Protein AF-A0A2G2JJN9-F1 (afdb_monomer)

Sequence (86 aa):
MPILHQVMASEPHLLKQLSQVISSEDSVIFLGDGCYQLSRWPLANSTFTITEDLAMRGLENTAAKSITSQDWVNMTLSHTSVMTWK

Foldseek 3Di:
DEEEEEEAAQDQVLLVVCVVPDDPRYAYEYEANSVNCQVVHPDEPRYEYEPVNCVVVVHDDDRYHHDHPVVVVVVCVPGPYYHYDD

pLDDT: mean 91.71, std 6.75, range [65.44, 97.38]

Nearest PDB structures (foldseek):
  3lm8-assembly1_A  TM=4.146E-01  e=5.915E-02  Bacillus subtilis
  4g65-assembly1_B  TM=3.337E-01  e=1.261E+00  Vibrio vulnificus CMCP6
  8grw-assembly1_B  TM=4.572E-01  e=4.513E+00  Spiroplasma melliferum KC3
  1rlu-assembly1_B  TM=3.914E-01  e=5.464E+00  Mycobacterium tuberculosis
  6ym1-assembly1_B  TM=3.340E-01  e=7.514E+00  Mycobacterium tuberculosis CDC1551

Mean predicted aligned error: 3.31 Å

Structure (mmCIF, N/CA/C/O backbone):
data_AF-A0A2G2JJN9-F1
#
_entry.id   AF-A0A2G2JJN9-F1
#
loop_
_atom_site.group_PDB
_atom_site.id
_atom_site.type_symbol
_atom_site.label_atom_id
_atom_site.label_alt_id
_atom_site.label_comp_id
_atom_site.label_asym_id
_atom_site.label_entity_id
_atom_site.label_seq_id
_atom_site.pdbx_PDB_ins_code
_atom_site.Cartn_x
_atom_site.Cartn_y
_atom_site.Cartn_z
_atom_site.occupancy
_atom_site.B_iso_or_equiv
_atom_site.auth_seq_id
_atom_site.auth_comp_id
_atom_site.auth_asym_id
_atom_site.auth_atom_id
_atom_site.pdbx_PDB_model_num
ATOM 1 N N . MET A 1 1 ? -11.505 4.299 13.974 1.00 78.25 1 MET A N 1
ATOM 2 C CA . MET A 1 1 ? -10.285 5.151 14.040 1.00 78.25 1 MET A CA 1
ATOM 3 C C . MET A 1 1 ? -9.311 4.550 13.050 1.00 78.25 1 MET A C 1
ATOM 5 O O . MET A 1 1 ? -8.807 3.472 13.340 1.00 78.25 1 MET A O 1
ATOM 9 N N . PRO A 1 2 ? -9.125 5.176 11.882 1.00 91.69 2 PRO A N 1
ATOM 10 C CA . PRO A 1 2 ? -8.513 4.516 10.737 1.00 91.69 2 PRO A CA 1
ATOM 11 C C . PRO A 1 2 ? -7.010 4.302 10.946 1.00 91.69 2 PRO A C 1
ATOM 13 O O . PRO A 1 2 ? -6.293 5.213 11.379 1.00 91.69 2 PRO A O 1
ATOM 16 N N . ILE A 1 3 ? -6.538 3.100 10.628 1.00 96.62 3 ILE A N 1
ATOM 17 C CA . ILE A 1 3 ? -5.134 2.685 10.650 1.00 96.62 3 ILE A CA 1
ATOM 18 C C . ILE A 1 3 ? -4.583 2.701 9.223 1.00 96.62 3 ILE A C 1
ATOM 20 O O . ILE A 1 3 ? -5.230 2.246 8.280 1.00 96.62 3 ILE A O 1
ATOM 24 N N . LEU A 1 4 ? -3.365 3.216 9.056 1.00 97.38 4 LEU A N 1
ATOM 25 C CA . LEU A 1 4 ? -2.605 3.060 7.820 1.00 97.38 4 LEU A CA 1
ATOM 26 C C . LEU A 1 4 ? -1.689 1.837 7.927 1.00 97.38 4 LEU A C 1
ATOM 28 O O . LEU A 1 4 ? -0.680 1.870 8.635 1.00 97.38 4 LEU A O 1
ATOM 32 N N . HIS A 1 5 ? -2.003 0.773 7.197 1.00 96.88 5 HIS A N 1
ATOM 33 C CA . HIS A 1 5 ? -1.158 -0.411 7.085 1.00 96.88 5 HIS A CA 1
ATOM 34 C C . HIS A 1 5 ? -0.128 -0.234 5.967 1.00 96.88 5 HIS A C 1
ATOM 36 O O . HIS A 1 5 ? -0.482 -0.070 4.804 1.00 96.88 5 HIS A O 1
ATOM 42 N N . GLN A 1 6 ? 1.154 -0.299 6.305 1.00 97.06 6 GLN A N 1
ATOM 43 C CA . GLN A 1 6 ? 2.268 -0.210 5.365 1.00 97.06 6 GLN A CA 1
ATOM 44 C C . GLN A 1 6 ? 2.836 -1.603 5.123 1.00 97.06 6 GLN A C 1
ATOM 46 O O . GLN A 1 6 ? 3.464 -2.174 6.014 1.00 97.06 6 GLN A O 1
ATOM 51 N N . VAL A 1 7 ? 2.627 -2.154 3.934 1.00 96.00 7 VAL A N 1
ATOM 52 C CA . VAL A 1 7 ? 3.208 -3.439 3.538 1.00 96.00 7 VAL A CA 1
ATOM 53 C C . VAL A 1 7 ? 4.510 -3.157 2.805 1.00 96.00 7 VAL A C 1
ATOM 55 O O . VAL A 1 7 ? 4.488 -2.605 1.706 1.00 96.00 7 VAL A O 1
ATOM 58 N N . MET A 1 8 ? 5.637 -3.492 3.433 1.00 95.19 8 MET A N 1
ATOM 59 C CA . MET A 1 8 ? 6.973 -3.204 2.892 1.00 95.19 8 MET A CA 1
ATOM 60 C C . MET A 1 8 ? 7.671 -4.428 2.302 1.00 95.19 8 MET A C 1
ATOM 62 O O . MET A 1 8 ? 8.659 -4.275 1.584 1.00 95.19 8 MET A O 1
ATOM 66 N N . ALA A 1 9 ? 7.181 -5.623 2.620 1.00 92.25 9 ALA A N 1
ATOM 67 C CA . ALA A 1 9 ? 7.865 -6.869 2.333 1.00 92.25 9 ALA A CA 1
ATOM 68 C C . ALA A 1 9 ? 7.040 -7.782 1.415 1.00 92.25 9 ALA A C 1
ATOM 70 O O . ALA A 1 9 ? 5.830 -7.605 1.233 1.00 92.25 9 ALA A O 1
ATOM 71 N N . SER A 1 10 ? 7.729 -8.717 0.763 1.00 90.81 10 SER A N 1
ATOM 72 C CA . SER A 1 10 ? 7.181 -9.521 -0.336 1.00 90.81 10 SER A CA 1
ATOM 73 C C . SER A 1 10 ? 6.721 -10.912 0.111 1.00 90.81 10 SER A C 1
ATOM 75 O O . SER A 1 10 ? 6.509 -11.799 -0.718 1.00 90.81 10 SER A O 1
ATOM 77 N N . GLU A 1 11 ? 6.523 -11.127 1.409 1.00 91.75 11 GLU A N 1
ATOM 78 C CA . GLU A 1 11 ? 6.108 -12.402 1.971 1.00 91.75 11 GLU A CA 1
ATOM 79 C C . GLU A 1 11 ? 4.576 -12.557 1.932 1.00 91.75 11 GLU A C 1
ATOM 81 O O . GLU A 1 11 ? 3.842 -11.815 2.588 1.00 91.75 11 GLU A O 1
ATOM 86 N N . PRO A 1 12 ? 4.042 -13.586 1.249 1.00 87.56 12 PRO A N 1
ATOM 87 C CA . PRO A 1 12 ? 2.593 -13.731 1.067 1.00 87.56 12 PRO A CA 1
ATOM 88 C C . PRO A 1 12 ? 1.802 -13.962 2.362 1.00 87.56 12 PRO A C 1
ATOM 90 O O . PRO A 1 12 ? 0.600 -13.706 2.413 1.00 87.56 12 PRO A O 1
ATOM 93 N N . HIS A 1 13 ? 2.449 -14.476 3.413 1.00 89.44 13 HIS A N 1
ATOM 94 C CA . HIS A 1 13 ? 1.782 -14.751 4.686 1.00 89.44 13 HIS A CA 1
ATOM 95 C C 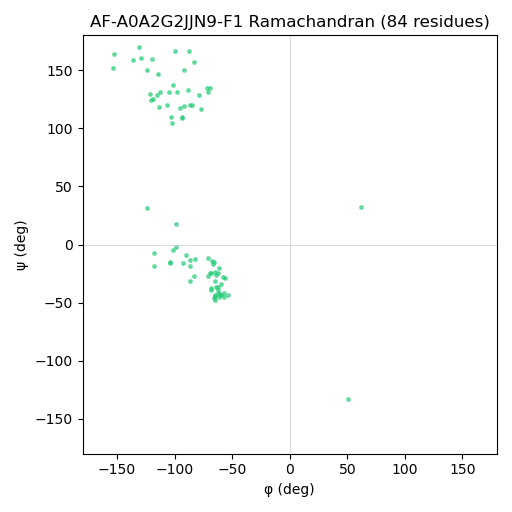. HIS A 1 13 ? 1.363 -13.466 5.419 1.00 89.44 13 HIS A C 1
ATOM 97 O O . HIS A 1 13 ? 0.384 -13.502 6.167 1.00 89.44 13 HIS A O 1
ATOM 103 N N . LEU A 1 14 ? 2.034 -12.336 5.153 1.00 90.69 14 LEU A N 1
ATOM 104 C CA . LEU A 1 14 ? 1.688 -11.030 5.717 1.00 90.69 14 LEU A CA 1
ATOM 105 C C . LEU A 1 14 ? 0.292 -10.586 5.274 1.00 90.69 14 LEU A C 1
ATOM 107 O O . LEU A 1 14 ? -0.486 -10.103 6.091 1.00 90.69 14 LEU A O 1
ATOM 111 N N . LEU A 1 15 ? -0.084 -10.840 4.014 1.00 91.44 15 LEU A N 1
ATOM 112 C CA . LEU A 1 15 ? -1.425 -10.511 3.515 1.00 91.44 15 LEU A CA 1
ATOM 113 C C . LEU A 1 15 ? -2.520 -11.280 4.251 1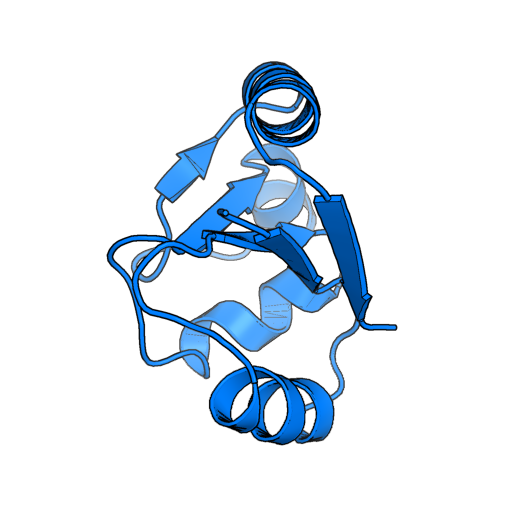.00 91.44 15 LEU A C 1
ATOM 115 O O . LEU A 1 15 ? -3.589 -10.734 4.520 1.00 91.44 15 LEU A O 1
ATOM 119 N N . LYS A 1 16 ? -2.256 -12.543 4.610 1.00 90.44 16 LYS A N 1
ATOM 120 C CA . LYS A 1 16 ? -3.206 -13.354 5.376 1.00 90.44 16 LYS A CA 1
ATOM 121 C C . LYS A 1 16 ? -3.416 -12.766 6.770 1.00 90.44 16 LYS A C 1
ATOM 123 O O . LYS A 1 16 ? -4.557 -12.654 7.202 1.00 90.44 16 LYS A O 1
ATOM 128 N N . GLN A 1 17 ? -2.346 -12.363 7.450 1.00 91.75 17 GLN A N 1
ATOM 129 C CA . GLN A 1 17 ? -2.442 -11.732 8.769 1.00 91.75 17 GLN A CA 1
ATOM 130 C C . GLN A 1 17 ? -3.144 -10.373 8.692 1.00 91.75 17 GLN A C 1
ATOM 132 O O . GLN A 1 17 ? -4.075 -10.127 9.454 1.00 91.75 17 GLN A O 1
ATOM 137 N N . LEU A 1 18 ? -2.773 -9.534 7.721 1.00 92.81 18 LEU A N 1
ATOM 138 C CA . LEU A 1 18 ? -3.416 -8.244 7.480 1.00 92.81 18 LEU A CA 1
ATOM 139 C C . LEU A 1 18 ? -4.921 -8.407 7.219 1.00 92.81 18 LEU A C 1
ATOM 141 O O . LEU A 1 18 ? -5.727 -7.716 7.835 1.00 92.81 18 LEU A O 1
ATOM 145 N N . SER A 1 19 ? -5.321 -9.375 6.389 1.00 90.94 19 SER A N 1
ATOM 146 C CA . SER A 1 19 ? -6.739 -9.629 6.085 1.00 90.94 19 SER A CA 1
ATOM 147 C C . SER A 1 19 ? -7.591 -10.011 7.304 1.00 90.94 19 SER A C 1
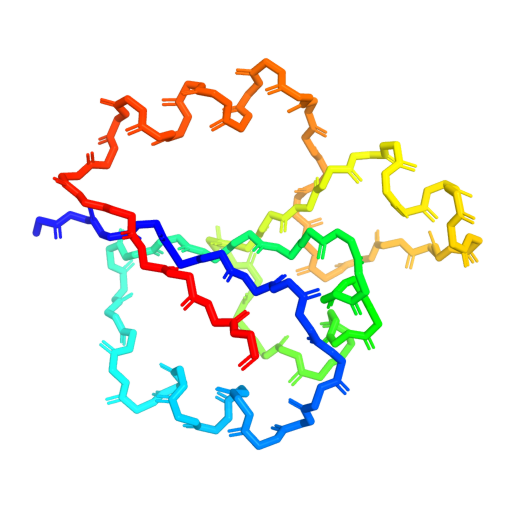ATOM 149 O O . SER A 1 19 ? -8.809 -9.880 7.253 1.00 90.94 19 SER A O 1
ATOM 151 N N . GLN A 1 20 ? -6.971 -10.481 8.392 1.00 90.94 20 GLN A N 1
ATOM 152 C CA . GLN A 1 20 ? -7.666 -10.856 9.628 1.00 90.94 20 GLN A CA 1
ATOM 153 C C . GLN A 1 20 ? -7.878 -9.683 10.589 1.00 90.94 20 GLN A C 1
ATOM 155 O O . GLN A 1 20 ? -8.700 -9.800 11.495 1.00 90.94 20 GLN A O 1
ATOM 160 N N . VAL A 1 21 ? -7.128 -8.590 10.430 1.00 91.62 21 VAL A N 1
ATOM 161 C CA . VAL A 1 21 ? -7.137 -7.458 11.372 1.00 91.62 21 VAL A CA 1
ATOM 162 C C . VAL A 1 21 ? -7.617 -6.154 10.745 1.00 91.62 21 VAL A C 1
ATOM 164 O O . VAL A 1 21 ? -7.986 -5.244 11.479 1.00 91.62 21 VAL A O 1
ATOM 167 N N . ILE A 1 22 ? -7.611 -6.061 9.413 1.00 92.31 22 ILE A N 1
ATOM 168 C CA . ILE A 1 22 ? -8.012 -4.855 8.693 1.00 92.31 22 ILE A CA 1
ATOM 169 C C . ILE A 1 22 ? -9.519 -4.599 8.817 1.00 92.31 22 ILE A C 1
ATOM 171 O O . ILE A 1 22 ? -10.340 -5.503 8.636 1.00 92.31 22 ILE A O 1
ATOM 175 N N . SER A 1 23 ? -9.890 -3.353 9.094 1.00 91.69 23 SER A N 1
ATOM 176 C CA . SER A 1 23 ? -11.268 -2.868 9.067 1.00 91.69 23 SER A CA 1
ATOM 177 C C . SER A 1 23 ? -11.581 -2.124 7.765 1.00 91.69 23 SER A C 1
ATOM 179 O O . SER A 1 23 ? -10.698 -1.734 7.006 1.00 91.69 23 SER A O 1
ATOM 181 N N . SER A 1 24 ? -12.865 -1.876 7.506 1.00 90.25 24 SER A N 1
ATOM 182 C CA . SER A 1 24 ? -13.306 -1.114 6.331 1.00 90.25 24 SER A CA 1
ATOM 183 C C . SER A 1 24 ? -12.902 0.366 6.346 1.00 90.25 24 SER A C 1
ATOM 185 O O . SER A 1 24 ? -12.984 1.014 5.307 1.00 90.25 24 SER A O 1
ATOM 187 N N . GLU A 1 25 ? -12.525 0.915 7.506 1.00 92.06 25 GLU A N 1
ATOM 188 C CA . GLU A 1 25 ? -12.046 2.300 7.637 1.00 92.06 25 GLU A CA 1
ATOM 189 C C . GLU A 1 25 ? -10.538 2.426 7.380 1.00 92.06 25 GLU A C 1
ATOM 191 O O . GLU A 1 25 ? -10.034 3.537 7.225 1.00 92.06 25 GLU A O 1
ATOM 196 N N . ASP A 1 26 ? -9.817 1.306 7.355 1.00 94.62 26 ASP A N 1
ATOM 197 C CA . ASP A 1 26 ? -8.364 1.301 7.255 1.00 94.62 26 ASP A CA 1
ATOM 198 C C . ASP A 1 26 ? -7.897 1.446 5.805 1.00 94.62 26 ASP A C 1
AT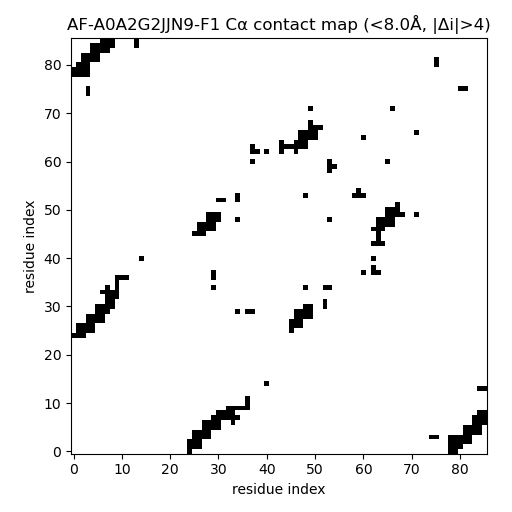OM 200 O O . ASP A 1 26 ? -8.602 1.118 4.844 1.00 94.62 26 ASP A O 1
ATOM 204 N N . SER A 1 27 ? -6.663 1.917 5.654 1.00 95.81 27 SER A N 1
ATOM 205 C CA . SER A 1 27 ? -5.984 2.006 4.362 1.00 95.81 27 SER A CA 1
ATOM 206 C C . SER A 1 27 ? -4.783 1.077 4.322 1.00 95.81 27 SER A C 1
ATOM 208 O O . SER A 1 27 ? -4.083 0.903 5.320 1.00 95.81 27 SER A O 1
ATOM 210 N N . VAL A 1 28 ? -4.489 0.531 3.146 1.00 96.25 28 VAL A N 1
ATOM 211 C CA . VAL A 1 28 ? -3.281 -0.259 2.890 1.00 96.25 28 VAL A CA 1
ATOM 212 C C . VAL A 1 28 ? -2.425 0.467 1.875 1.00 96.25 28 VAL A C 1
ATOM 214 O O . VAL A 1 28 ? -2.903 0.827 0.805 1.00 96.25 28 VAL A O 1
ATOM 217 N N . ILE A 1 29 ? -1.149 0.659 2.176 1.00 96.44 29 ILE A N 1
ATOM 218 C CA . ILE A 1 29 ? -0.171 1.151 1.215 1.00 96.44 29 ILE A CA 1
ATOM 219 C C . ILE A 1 29 ? 0.932 0.115 1.017 1.00 96.44 29 ILE A C 1
ATOM 221 O O . ILE A 1 29 ? 1.562 -0.337 1.974 1.00 96.44 29 ILE A O 1
ATOM 225 N N . PHE A 1 30 ? 1.152 -0.261 -0.238 1.00 95.62 30 PHE A N 1
ATOM 226 C CA . PHE A 1 30 ? 2.253 -1.119 -0.649 1.00 95.62 30 PHE A CA 1
ATOM 227 C C . PHE A 1 30 ? 3.445 -0.252 -1.040 1.00 95.62 30 PHE A C 1
ATOM 229 O O . PHE A 1 30 ? 3.354 0.575 -1.951 1.00 95.62 30 PHE A O 1
ATOM 236 N N . LEU A 1 31 ? 4.540 -0.446 -0.314 1.00 95.44 31 LEU A N 1
ATOM 237 C CA . LEU A 1 31 ? 5.779 0.314 -0.417 1.00 95.44 31 LEU A CA 1
ATOM 238 C C . LEU A 1 31 ? 6.927 -0.641 -0.674 1.00 95.44 31 LEU A C 1
ATOM 240 O O . LEU A 1 31 ? 6.904 -1.781 -0.203 1.00 95.44 31 LEU A O 1
ATOM 244 N N . GLY A 1 32 ? 7.958 -0.176 -1.364 1.00 94.62 32 GLY A N 1
ATOM 245 C CA . GLY A 1 32 ? 9.128 -0.993 -1.620 1.00 94.62 32 GLY A CA 1
ATOM 246 C C . GLY A 1 32 ? 8.737 -2.358 -2.205 1.00 94.62 32 GLY A C 1
ATOM 247 O O . GLY A 1 32 ? 7.909 -2.449 -3.116 1.00 94.62 32 GLY A O 1
ATOM 248 N N . ASP A 1 33 ? 9.308 -3.432 -1.659 1.00 94.88 33 ASP A N 1
ATOM 249 C CA . ASP A 1 33 ? 9.080 -4.801 -2.140 1.00 94.88 33 ASP A CA 1
ATOM 250 C C . ASP A 1 33 ? 7.674 -5.328 -1.833 1.00 94.88 33 ASP A C 1
ATOM 252 O O . ASP A 1 33 ? 7.225 -6.297 -2.450 1.00 94.88 33 ASP A O 1
ATOM 256 N N . GLY A 1 34 ? 6.919 -4.630 -0.984 1.00 94.94 34 GLY A N 1
ATOM 257 C CA . GLY A 1 34 ? 5.486 -4.845 -0.835 1.00 94.94 34 GLY A CA 1
ATOM 258 C C . GLY A 1 34 ? 4.730 -4.691 -2.155 1.00 94.94 34 GLY A C 1
ATOM 259 O O . GLY A 1 34 ? 3.739 -5.382 -2.365 1.00 94.94 34 GLY A O 1
ATOM 260 N N . CYS A 1 35 ? 5.206 -3.880 -3.105 1.00 94.25 35 CYS A N 1
ATOM 261 C CA . CYS A 1 35 ? 4.531 -3.704 -4.398 1.00 94.25 35 CYS A CA 1
ATOM 262 C C . CYS A 1 35 ? 4.345 -5.022 -5.173 1.00 94.25 35 CYS A C 1
ATOM 264 O O . CYS A 1 35 ? 3.359 -5.173 -5.892 1.00 94.25 35 CYS A O 1
ATOM 266 N N . TYR A 1 36 ? 5.216 -6.020 -4.977 1.00 93.56 36 TYR A N 1
ATOM 267 C CA . TYR A 1 36 ? 5.060 -7.347 -5.594 1.00 93.56 36 TYR A CA 1
ATOM 268 C C . TYR A 1 36 ? 3.832 -8.124 -5.089 1.00 93.56 36 TYR A C 1
ATOM 270 O O . TYR A 1 36 ? 3.419 -9.107 -5.707 1.00 93.56 36 TYR A O 1
ATOM 278 N N . GLN A 1 37 ? 3.233 -7.696 -3.978 1.00 91.75 37 GLN A N 1
ATOM 279 C CA . GLN A 1 37 ? 2.050 -8.307 -3.376 1.00 91.75 37 GLN A CA 1
ATOM 280 C C . GLN A 1 37 ? 0.728 -7.713 -3.885 1.00 91.75 37 GLN A C 1
ATOM 282 O O . GLN A 1 37 ? -0.323 -8.291 -3.615 1.00 91.75 37 GLN A O 1
ATOM 287 N N . LEU A 1 38 ? 0.753 -6.616 -4.655 1.00 90.50 38 LEU A N 1
ATOM 288 C CA . LEU A 1 38 ? -0.451 -5.910 -5.121 1.00 90.50 38 LEU A CA 1
ATOM 289 C C . LEU A 1 38 ? -1.452 -6.822 -5.843 1.00 90.50 38 LEU A C 1
ATOM 291 O O . LEU A 1 38 ? -2.644 -6.778 -5.559 1.00 90.50 38 LEU A O 1
ATOM 295 N N . SER A 1 39 ? -0.973 -7.703 -6.724 1.00 88.12 39 SER A N 1
ATOM 296 C CA . SER A 1 39 ? -1.825 -8.640 -7.477 1.00 88.12 39 SER A CA 1
ATOM 297 C C . SER A 1 39 ? -2.497 -9.708 -6.609 1.00 88.12 39 SER A C 1
ATOM 299 O O . SER A 1 39 ? -3.416 -10.390 -7.060 1.00 88.12 39 SER A O 1
ATOM 301 N N . ARG A 1 40 ? -2.037 -9.875 -5.366 1.00 89.38 40 ARG A N 1
ATOM 302 C CA . ARG A 1 40 ? -2.541 -10.857 -4.400 1.00 89.38 40 ARG A CA 1
ATOM 303 C C . ARG A 1 40 ? -3.470 -10.226 -3.366 1.00 89.38 40 ARG A C 1
ATOM 305 O O . ARG A 1 40 ? -4.025 -10.950 -2.541 1.00 89.38 40 ARG A O 1
ATOM 312 N N . TRP A 1 41 ? -3.633 -8.904 -3.393 1.00 89.62 41 TRP A N 1
ATOM 313 C CA . TRP A 1 41 ? -4.474 -8.178 -2.455 1.00 89.62 41 TRP A CA 1
ATOM 314 C C . TRP A 1 41 ? -5.878 -7.946 -3.040 1.00 89.62 41 TRP A C 1
ATOM 316 O O . TRP A 1 41 ? -6.014 -7.267 -4.055 1.00 89.62 41 TRP A O 1
ATOM 326 N N . PRO A 1 42 ? -6.943 -8.498 -2.428 1.00 79.50 42 PRO A N 1
ATOM 327 C CA . PRO A 1 42 ? -8.279 -8.502 -3.028 1.00 79.50 42 PRO A CA 1
ATOM 328 C C . PRO A 1 42 ? -9.076 -7.199 -2.831 1.00 79.50 42 PRO A C 1
ATOM 330 O O . PRO A 1 42 ? -10.125 -7.033 -3.451 1.00 79.50 42 PRO A O 1
ATOM 333 N N . LEU A 1 43 ? -8.633 -6.287 -1.956 1.00 70.88 43 LEU A N 1
ATOM 334 C CA . LEU A 1 43 ? -9.384 -5.084 -1.578 1.00 70.88 43 LEU A CA 1
ATOM 335 C C . LEU A 1 43 ? -8.817 -3.852 -2.294 1.00 70.88 43 LEU A C 1
ATOM 337 O O . LEU A 1 43 ? -7.778 -3.348 -1.896 1.00 70.88 43 LEU A O 1
ATOM 341 N N . ALA A 1 44 ? -9.487 -3.335 -3.326 1.00 65.44 44 ALA A N 1
ATOM 342 C CA . ALA A 1 44 ? -8.951 -2.221 -4.125 1.00 65.44 44 ALA A CA 1
ATOM 343 C C . ALA A 1 44 ? -9.274 -0.815 -3.567 1.00 65.44 44 ALA A C 1
ATOM 345 O O . ALA A 1 44 ? -8.480 0.108 -3.725 1.00 65.44 44 ALA A O 1
ATOM 346 N N . ASN A 1 45 ? -10.423 -0.633 -2.900 1.00 69.62 45 ASN A N 1
ATOM 347 C CA . ASN A 1 45 ? -10.985 0.709 -2.656 1.00 69.62 45 ASN A CA 1
ATOM 348 C C . ASN A 1 45 ? -10.191 1.587 -1.667 1.00 69.62 45 ASN A C 1
ATOM 350 O O . ASN A 1 45 ? -10.262 2.809 -1.773 1.00 69.62 45 ASN A O 1
ATOM 354 N N . SER A 1 46 ? -9.412 0.983 -0.765 1.00 89.69 46 SER A N 1
ATOM 355 C CA . SER A 1 46 ? -8.542 1.690 0.193 1.00 89.69 46 SER A CA 1
ATOM 356 C C . SER A 1 46 ? -7.087 1.233 0.074 1.00 89.69 46 SER A C 1
ATOM 358 O O . SER A 1 46 ? -6.360 1.184 1.067 1.00 89.69 46 SER A O 1
ATOM 360 N N . THR A 1 47 ? -6.670 0.857 -1.138 1.00 94.75 47 THR A N 1
ATOM 361 C CA . THR A 1 47 ? -5.317 0.364 -1.402 1.00 94.75 47 THR A CA 1
ATOM 362 C C . THR A 1 47 ? -4.539 1.332 -2.270 1.00 94.75 47 THR A C 1
ATOM 364 O O . THR A 1 47 ? -5.005 1.785 -3.316 1.00 94.75 47 THR A O 1
ATOM 367 N N . PHE A 1 48 ? -3.323 1.624 -1.830 1.00 95.81 48 PHE A N 1
ATOM 368 C CA . PHE A 1 48 ? -2.450 2.636 -2.389 1.00 95.81 48 PHE A CA 1
ATOM 369 C C . PHE A 1 48 ? -1.062 2.066 -2.667 1.00 95.81 48 PHE A C 1
ATOM 371 O O . PHE A 1 48 ? -0.646 1.054 -2.099 1.00 95.81 48 PHE A O 1
ATOM 378 N N . THR A 1 49 ? -0.321 2.743 -3.530 1.00 95.56 49 THR A N 1
ATOM 379 C CA . THR A 1 49 ? 1.094 2.463 -3.782 1.00 95.56 49 THR A CA 1
ATOM 380 C C . THR A 1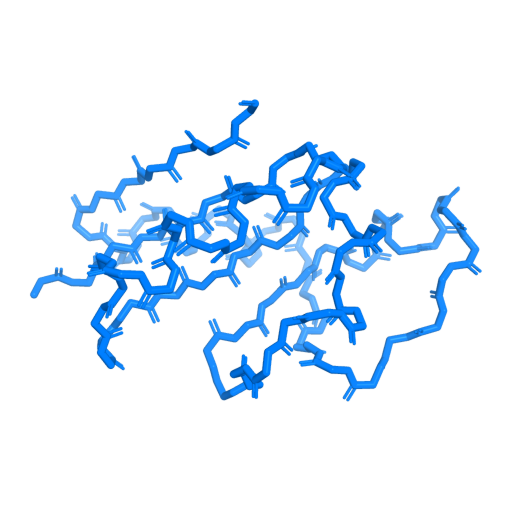 49 ? 1.788 3.729 -4.267 1.00 95.56 49 THR A C 1
ATOM 382 O O . THR A 1 49 ? 1.144 4.606 -4.846 1.00 95.56 49 THR A O 1
ATOM 385 N N . ILE A 1 50 ? 3.087 3.851 -4.010 1.00 96.06 50 ILE A N 1
ATOM 386 C CA . ILE A 1 50 ? 3.872 4.993 -4.476 1.00 96.06 50 ILE A CA 1
ATOM 387 C C . ILE A 1 50 ? 4.218 4.790 -5.954 1.00 96.06 50 ILE A C 1
ATOM 389 O O . ILE A 1 50 ? 4.735 3.747 -6.355 1.00 96.06 50 ILE A O 1
ATOM 393 N N . THR A 1 51 ? 3.933 5.802 -6.773 1.00 94.62 51 THR A N 1
ATOM 394 C CA . THR A 1 51 ? 4.135 5.749 -8.231 1.00 94.62 51 THR A CA 1
ATOM 395 C C . THR A 1 51 ? 5.588 5.431 -8.586 1.00 94.62 51 THR A C 1
ATOM 397 O O . THR A 1 51 ? 5.855 4.608 -9.462 1.00 94.62 51 THR A O 1
ATOM 400 N N . GLU A 1 52 ? 6.535 6.035 -7.870 1.00 94.38 52 GLU A N 1
ATOM 401 C CA . GLU A 1 52 ? 7.967 5.809 -8.044 1.00 94.38 52 GLU A CA 1
ATOM 402 C C . GLU A 1 52 ? 8.370 4.361 -7.711 1.00 94.38 52 GLU A C 1
ATOM 404 O O . GLU A 1 52 ? 9.199 3.780 -8.411 1.00 94.38 52 GLU A O 1
ATOM 409 N N . ASP A 1 53 ? 7.751 3.741 -6.700 1.00 95.06 53 ASP A N 1
ATOM 410 C CA . ASP A 1 53 ? 8.051 2.362 -6.294 1.00 95.06 53 ASP A CA 1
ATOM 411 C C . ASP A 1 53 ? 7.615 1.328 -7.335 1.00 95.06 53 ASP A C 1
ATOM 413 O O . ASP A 1 53 ? 8.331 0.343 -7.551 1.00 95.06 53 ASP A O 1
ATOM 417 N N . LEU A 1 54 ? 6.476 1.559 -7.996 1.00 93.62 54 LEU A N 1
ATOM 418 C CA . LEU A 1 54 ? 6.024 0.750 -9.129 1.00 93.62 54 LEU A CA 1
ATOM 419 C C . LEU A 1 54 ? 6.975 0.877 -10.318 1.00 93.62 54 LEU A C 1
ATOM 421 O O . LEU A 1 54 ? 7.385 -0.134 -10.890 1.00 93.62 54 LEU A O 1
ATOM 425 N N . ALA A 1 55 ? 7.349 2.114 -10.661 1.00 93.75 55 ALA A N 1
ATOM 426 C CA . ALA A 1 55 ? 8.224 2.400 -11.792 1.00 93.75 55 ALA A CA 1
ATOM 427 C C . ALA A 1 55 ? 9.605 1.753 -11.614 1.00 93.75 55 ALA A C 1
ATOM 429 O O . ALA A 1 55 ? 10.094 1.090 -12.527 1.00 93.75 55 ALA A O 1
ATOM 430 N N . MET A 1 56 ? 10.200 1.862 -10.421 1.00 94.56 56 MET A N 1
ATOM 431 C CA . MET A 1 56 ? 11.487 1.228 -10.102 1.00 94.56 56 MET A CA 1
ATOM 432 C C . MET A 1 56 ? 11.444 -0.304 -10.179 1.00 94.56 56 MET A C 1
ATOM 434 O O . MET A 1 56 ? 12.478 -0.932 -10.397 1.00 94.56 56 MET A O 1
ATOM 438 N N . ARG A 1 57 ? 10.264 -0.912 -10.013 1.00 93.44 57 ARG A N 1
ATOM 439 C CA . ARG A 1 57 ? 10.059 -2.370 -10.060 1.00 93.44 57 ARG A CA 1
ATOM 440 C C . ARG A 1 57 ? 9.539 -2.875 -11.403 1.00 93.44 57 ARG A C 1
ATOM 442 O O . ARG A 1 57 ? 9.368 -4.080 -11.560 1.00 93.44 57 ARG A O 1
ATOM 449 N N . GLY A 1 58 ? 9.286 -1.981 -12.361 1.00 93.94 58 GLY A N 1
ATOM 450 C CA . GLY A 1 58 ? 8.717 -2.336 -13.662 1.00 93.94 58 GLY A CA 1
ATOM 451 C C . GLY A 1 58 ? 7.317 -2.951 -13.563 1.00 93.94 58 GLY A C 1
ATOM 452 O O . GLY A 1 58 ? 6.983 -3.829 -14.355 1.00 93.94 58 GLY A O 1
ATOM 453 N N . LEU A 1 59 ? 6.520 -2.541 -12.571 1.00 91.19 59 LEU A N 1
ATOM 454 C CA . LEU A 1 59 ? 5.166 -3.052 -12.353 1.00 91.19 59 LEU A CA 1
ATOM 455 C C . LEU A 1 59 ? 4.123 -2.109 -12.963 1.00 91.19 59 LEU A C 1
ATOM 457 O O . LEU A 1 59 ? 4.121 -0.910 -12.690 1.00 91.19 59 LEU A O 1
ATOM 461 N N . GLU A 1 60 ? 3.184 -2.668 -13.725 1.00 84.75 60 GLU A N 1
ATOM 462 C CA . GLU A 1 60 ? 1.954 -1.978 -14.121 1.00 84.75 60 GLU A CA 1
ATOM 463 C C . GLU A 1 60 ? 0.875 -2.206 -13.051 1.00 84.75 60 GLU A C 1
ATOM 465 O O . GLU A 1 60 ? 0.683 -3.329 -12.580 1.00 84.75 60 GLU A O 1
ATOM 470 N N . ASN A 1 61 ? 0.180 -1.144 -12.632 1.00 70.19 61 ASN A N 1
ATOM 471 C CA . ASN A 1 61 ? -0.759 -1.201 -11.511 1.00 70.19 61 ASN A CA 1
ATOM 472 C C . ASN A 1 61 ? -2.211 -0.982 -11.954 1.00 70.19 61 ASN A C 1
ATOM 474 O O . ASN A 1 61 ? -2.572 0.097 -12.419 1.00 70.19 61 ASN A O 1
ATOM 478 N N . THR A 1 62 ? -3.050 -1.993 -11.724 1.00 70.12 62 THR A N 1
ATOM 479 C CA . THR A 1 62 ? -4.513 -1.930 -11.891 1.00 70.12 62 THR A CA 1
ATOM 480 C C . THR A 1 62 ? -5.285 -2.167 -10.589 1.00 70.12 62 THR A C 1
ATOM 482 O O . THR A 1 62 ? -6.504 -2.017 -10.572 1.00 70.12 62 THR A O 1
ATOM 485 N N . ALA A 1 63 ? -4.600 -2.536 -9.501 1.00 80.38 63 ALA A N 1
ATOM 486 C CA . ALA A 1 63 ? -5.219 -3.018 -8.262 1.00 80.38 63 ALA A CA 1
ATOM 487 C C . ALA A 1 63 ? -5.230 -1.980 -7.125 1.00 80.38 63 ALA A C 1
ATOM 489 O O . ALA A 1 63 ? -5.957 -2.149 -6.147 1.00 80.38 63 ALA A O 1
ATOM 490 N N . ALA A 1 64 ? -4.437 -0.913 -7.241 1.00 89.56 64 ALA A N 1
ATOM 491 C CA . ALA A 1 64 ? -4.301 0.128 -6.228 1.00 89.56 64 ALA A CA 1
ATOM 492 C C . ALA A 1 64 ? -4.311 1.526 -6.844 1.00 89.56 64 ALA A C 1
ATOM 494 O O . ALA A 1 64 ? -3.958 1.718 -8.008 1.00 89.56 64 ALA A O 1
ATOM 495 N N . 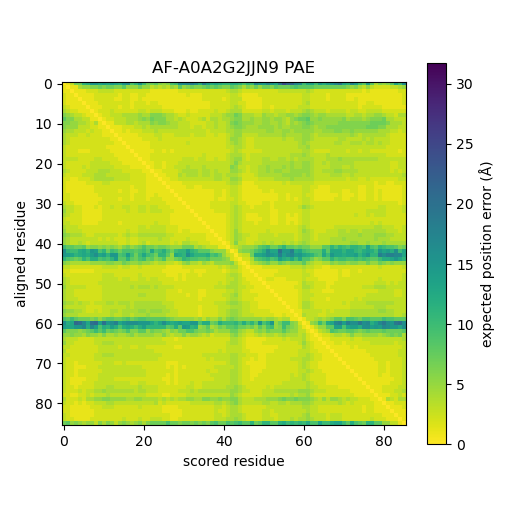LYS A 1 65 ? -4.633 2.536 -6.041 1.00 92.75 65 LYS A N 1
ATOM 496 C CA . LYS A 1 65 ? -4.441 3.931 -6.431 1.00 92.75 65 LYS A CA 1
ATOM 497 C C . LYS A 1 65 ? -2.962 4.300 -6.309 1.00 92.75 65 LYS A C 1
ATOM 499 O O . LYS A 1 65 ? -2.410 4.303 -5.210 1.00 92.75 65 LYS A O 1
ATOM 504 N N . SER A 1 66 ? -2.327 4.634 -7.428 1.00 93.31 66 SER A N 1
ATOM 505 C CA . SER A 1 66 ? -0.973 5.192 -7.416 1.00 93.31 66 SER A CA 1
ATOM 506 C C . SER A 1 66 ? -1.002 6.619 -6.863 1.00 93.31 66 SER A C 1
ATOM 508 O O . SER A 1 66 ? -1.837 7.430 -7.272 1.00 93.31 66 SER A O 1
ATOM 510 N N . ILE A 1 67 ? -0.115 6.915 -5.917 1.00 96.12 67 ILE A N 1
ATOM 511 C CA . ILE A 1 67 ? -0.010 8.211 -5.239 1.00 96.12 67 ILE A CA 1
ATOM 512 C C . ILE A 1 67 ? 1.436 8.713 -5.239 1.00 96.12 67 ILE A C 1
ATOM 514 O O . ILE A 1 67 ? 2.358 7.982 -5.615 1.00 96.12 67 ILE A O 1
ATOM 518 N N . THR A 1 68 ? 1.636 9.966 -4.841 1.00 96.94 68 THR A N 1
ATOM 519 C CA . THR A 1 68 ? 2.971 10.548 -4.658 1.00 96.94 68 THR A CA 1
ATOM 520 C C . THR A 1 68 ? 3.514 10.279 -3.254 1.00 96.94 68 THR A C 1
ATOM 522 O O . THR A 1 68 ? 2.776 9.941 -2.325 1.00 96.94 68 THR A O 1
ATOM 525 N N . SER A 1 69 ? 4.811 10.517 -3.057 1.00 95.38 69 SER A N 1
ATOM 526 C CA . SER A 1 69 ? 5.412 10.501 -1.715 1.00 95.38 69 SER A CA 1
ATOM 527 C C . SER A 1 69 ? 4.771 11.530 -0.766 1.00 95.38 69 SER A C 1
ATOM 529 O O . SER A 1 69 ? 4.619 11.261 0.424 1.00 95.38 69 SER A O 1
ATOM 531 N N . GLN A 1 70 ? 4.338 12.689 -1.281 1.00 97.00 70 GLN A N 1
ATOM 532 C CA . GLN A 1 70 ? 3.657 13.709 -0.476 1.00 97.00 70 GLN A CA 1
ATOM 533 C C . GLN A 1 70 ? 2.265 13.248 -0.023 1.00 97.00 70 GLN A C 1
ATOM 535 O O . GLN A 1 70 ? 1.875 13.498 1.117 1.00 97.00 70 GLN A O 1
ATOM 540 N N . ASP A 1 71 ? 1.527 12.547 -0.884 1.00 97.38 71 ASP A N 1
ATOM 541 C CA . ASP A 1 71 ? 0.237 11.960 -0.517 1.00 97.38 71 ASP A CA 1
ATOM 542 C C . ASP A 1 71 ? 0.404 10.919 0.591 1.00 97.38 71 ASP A C 1
ATOM 544 O O . ASP A 1 71 ? -0.360 10.922 1.552 1.00 97.38 71 ASP A O 1
ATOM 548 N N . TRP A 1 72 ? 1.438 10.075 0.510 1.00 96.62 72 TRP A N 1
ATOM 549 C CA . TRP A 1 72 ? 1.751 9.110 1.565 1.00 96.62 72 TRP A CA 1
ATOM 550 C C . TRP A 1 72 ? 2.037 9.795 2.910 1.00 96.62 72 TRP A C 1
ATOM 552 O O . TRP A 1 72 ? 1.500 9.371 3.934 1.00 96.62 72 TRP A O 1
ATOM 562 N N . VAL A 1 73 ? 2.801 10.893 2.921 1.00 96.50 73 VAL A N 1
ATOM 563 C CA . VAL A 1 73 ? 3.002 11.708 4.134 1.00 96.50 73 VAL A CA 1
ATOM 564 C C . VAL A 1 73 ? 1.671 12.261 4.654 1.00 96.50 73 VAL A C 1
ATOM 566 O O . VAL A 1 73 ? 1.394 12.199 5.846 1.00 9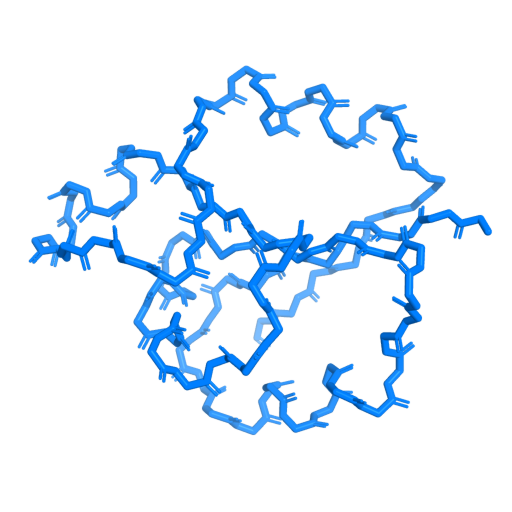6.50 73 VAL A O 1
ATOM 569 N N . ASN A 1 74 ? 0.790 12.746 3.782 1.00 97.06 74 ASN A N 1
ATOM 570 C CA . ASN A 1 74 ? -0.528 13.226 4.209 1.00 97.06 74 ASN A CA 1
ATOM 571 C C . ASN A 1 74 ? -1.403 12.090 4.774 1.00 97.06 74 ASN A C 1
ATOM 573 O O . ASN A 1 74 ? -2.200 12.307 5.692 1.00 97.06 74 ASN A O 1
ATOM 577 N N . MET A 1 75 ? -1.245 10.861 4.276 1.00 95.88 75 MET A N 1
ATOM 578 C CA . MET A 1 75 ? -1.918 9.688 4.832 1.00 95.88 75 MET A CA 1
ATOM 579 C C . MET A 1 75 ? -1.445 9.385 6.255 1.00 95.88 75 MET A C 1
ATOM 581 O O . MET A 1 75 ? -2.286 9.136 7.117 1.00 95.88 75 MET A O 1
ATOM 585 N N . THR A 1 76 ? -0.140 9.448 6.543 1.00 96.06 76 THR A N 1
ATOM 586 C CA . THR A 1 76 ? 0.362 9.198 7.910 1.00 96.06 76 THR A CA 1
ATOM 587 C C . THR A 1 76 ? -0.131 10.239 8.917 1.00 96.06 76 THR A C 1
ATOM 589 O O . THR A 1 76 ? -0.262 9.917 10.094 1.00 96.06 76 THR A O 1
ATOM 592 N N . LEU A 1 77 ? -0.454 11.453 8.461 1.00 96.00 77 LEU A N 1
ATOM 593 C CA . LEU A 1 77 ? -1.023 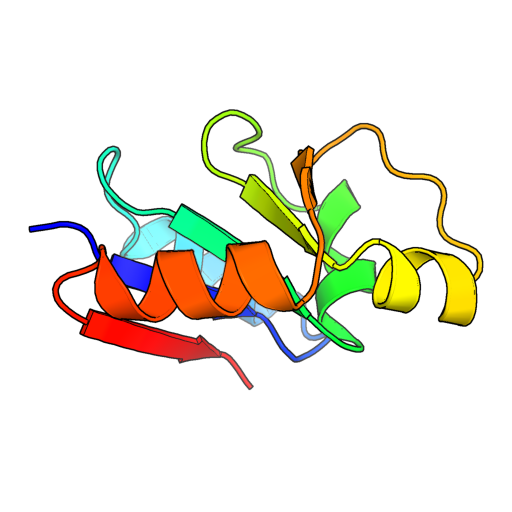12.525 9.286 1.00 96.00 77 LEU A CA 1
ATOM 594 C C . LEU A 1 77 ? -2.545 12.424 9.478 1.00 96.00 77 LEU A C 1
ATOM 596 O O . LEU A 1 77 ? -3.070 12.939 10.461 1.00 96.00 77 LEU A O 1
ATOM 600 N N . SER A 1 78 ? -3.262 11.809 8.535 1.00 94.25 78 SER A N 1
ATOM 601 C CA . SER A 1 78 ? -4.732 11.709 8.556 1.00 94.25 78 SER A CA 1
ATOM 602 C 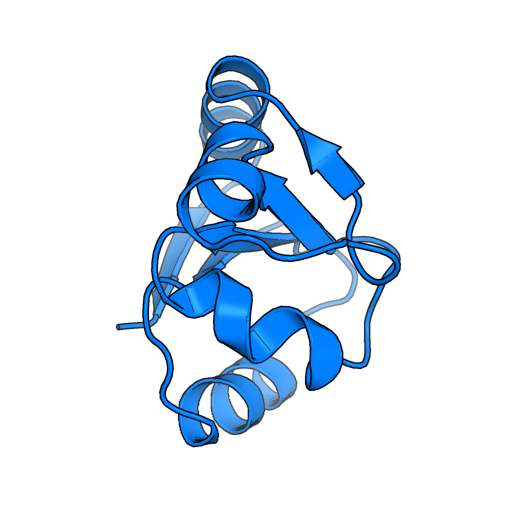C . SER A 1 78 ? -5.260 10.434 9.216 1.00 94.25 78 SER A C 1
ATOM 604 O O . SER A 1 78 ? -6.434 10.380 9.584 1.00 94.25 78 SER A O 1
ATOM 606 N N . HIS A 1 79 ? -4.410 9.423 9.398 1.00 95.94 79 HIS A N 1
ATOM 607 C CA . HIS A 1 79 ? -4.747 8.199 10.123 1.00 95.94 79 HIS A CA 1
ATOM 608 C C . HIS A 1 79 ? -4.383 8.329 11.601 1.00 95.94 79 HIS A C 1
ATOM 610 O O . HIS A 1 79 ? -3.437 9.017 11.974 1.00 95.94 79 HIS A O 1
ATOM 616 N N . THR A 1 80 ? -5.126 7.643 12.468 1.00 95.06 80 THR A N 1
ATOM 617 C CA . THR A 1 80 ? -4.870 7.688 13.915 1.00 95.06 80 THR A CA 1
ATOM 618 C C . THR A 1 80 ? -3.589 6.941 14.288 1.00 95.06 80 THR A C 1
ATOM 620 O O . THR A 1 80 ? -2.956 7.250 15.295 1.00 95.06 80 THR A O 1
ATOM 623 N N . SER A 1 81 ? -3.203 5.945 13.489 1.00 96.06 81 SER A N 1
ATOM 624 C CA . SER A 1 81 ? -1.973 5.186 13.693 1.00 96.06 81 SER A CA 1
ATOM 625 C C . SER A 1 81 ? -1.434 4.617 12.384 1.00 96.06 81 SER A C 1
ATOM 627 O O . SER A 1 81 ? -2.144 4.529 11.379 1.00 96.06 81 SER A O 1
ATOM 629 N N . VAL A 1 82 ? -0.166 4.214 12.421 1.00 96.81 82 VAL A N 1
ATOM 630 C CA . VAL A 1 82 ? 0.531 3.554 11.319 1.00 96.81 82 VAL A CA 1
ATOM 631 C C . VAL A 1 82 ? 1.022 2.196 11.806 1.00 96.81 82 VAL A C 1
ATOM 633 O O . VAL A 1 82 ? 1.676 2.111 12.846 1.00 96.81 82 VAL A O 1
ATOM 636 N N . MET A 1 83 ? 0.732 1.140 11.050 1.00 95.94 83 MET A N 1
ATOM 637 C CA . MET A 1 83 ? 1.200 -0.218 11.322 1.00 95.94 83 MET A CA 1
ATOM 638 C C . MET A 1 83 ? 2.029 -0.719 10.145 1.00 95.94 83 MET A C 1
ATOM 640 O O . MET A 1 83 ? 1.547 -0.748 9.017 1.00 95.94 83 MET A O 1
ATOM 644 N N . THR A 1 84 ? 3.264 -1.141 10.401 1.00 95.75 84 THR A N 1
ATOM 645 C CA . THR A 1 84 ? 4.171 -1.622 9.353 1.00 95.75 84 THR A CA 1
ATOM 646 C C . THR A 1 84 ? 4.295 -3.142 9.388 1.00 95.75 84 THR A C 1
ATOM 648 O O . THR A 1 84 ? 4.563 -3.722 10.437 1.00 95.75 84 THR A O 1
ATOM 651 N N . TRP A 1 85 ? 4.155 -3.764 8.221 1.00 94.06 85 TRP A N 1
ATOM 652 C CA . TRP A 1 85 ? 4.326 -5.192 7.977 1.00 94.06 85 TRP A CA 1
ATOM 653 C C . TRP A 1 85 ? 5.644 -5.403 7.225 1.00 94.06 85 TRP A C 1
ATOM 655 O O . TRP A 1 85 ? 5.831 -4.841 6.138 1.00 94.06 85 TRP A O 1
ATOM 665 N N . LYS A 1 86 ? 6.557 -6.163 7.832 1.00 85.50 86 LYS A N 1
ATOM 666 C CA . LYS A 1 86 ? 7.906 -6.458 7.337 1.00 85.50 86 LYS A CA 1
ATOM 667 C C . LYS A 1 86 ? 8.197 -7.944 7.431 1.00 85.50 86 LYS A C 1
ATOM 669 O O . LYS A 1 86 ? 7.593 -8.582 8.322 1.00 85.50 86 LYS A O 1
#

Solvent-accessible surface area (backbone atoms only — not comparable to full-atom values): 4907 Å² total; per-residue (Å²): 131,30,40,36,37,36,33,42,41,68,57,73,66,55,56,58,56,48,70,74,70,65,56,94,71,34,35,39,35,29,37,65,50,10,49,79,41,45,91,76,53,89,66,42,93,49,22,33,28,40,49,68,48,32,60,79,66,74,52,86,78,89,53,44,50,70,36,51,74,67,54,52,53,52,47,67,70,74,27,78,44,78,47,78,46,117

Radius of gyration: 11.65 Å; Cα contacts (8 Å, |Δi|>4): 141; chains: 1; bounding box: 25×28×28 Å

Secondary structure (DSSP, 8-state):
--EEEEE-S--HHHHHHHHHH--TT-EEEE-GGGGGGGGG----TTEEEEHHHHHHHT---SSSEEE-HHHHHHHHHHSSEEEEE-